Protein AF-A0A8H8REL9-F1 (afdb_monomer_lite)

Secondary structure (DSSP, 8-state):
-TT-HHHHHHHHTS-HHHHHHHHHHHHHHHHHHHHHHHTTS---HHHHHHHHHHHHHHTHHHH-TTSSTTSS---SS-HHHHHHHHHHHHHHH-HHHHHHHHHHHHHHHSPPPGGGTGGGGB-TTS-BGGGSSSS---

Sequence (138 aa):
MGMFGKFGAVFGSMPPSVLGGMQVFLYSTIAVAGIRVLGLIAWTRRNRFILTASLGIGFIDIVQPKWFNQILDYSGSNVHLQGFEQGLNLIVETPFIVAAVIGVFLNLVLPRDRSEMDGVVRDVSGKPVLEQTQMRED

Radius of gyration: 24.38 Å; chains: 1; bounding box: 79×40×53 Å

Structure (mmCIF, N/CA/C/O backbone):
data_AF-A0A8H8REL9-F1
#
_entry.id   AF-A0A8H8REL9-F1
#
loop_
_atom_site.group_PDB
_atom_site.id
_atom_site.type_symbol
_atom_site.label_atom_id
_atom_site.label_alt_id
_atom_site.label_comp_id
_atom_site.label_asym_id
_atom_site.label_entity_id
_atom_site.label_seq_id
_atom_site.pdbx_PDB_ins_code
_atom_site.Cartn_x
_atom_site.Cartn_y
_atom_site.Cartn_z
_atom_site.occupancy
_atom_site.B_iso_or_equiv
_atom_site.auth_seq_id
_atom_site.auth_comp_id
_atom_site.auth_asym_id
_atom_site.auth_atom_id
_atom_site.pdbx_PDB_model_num
ATOM 1 N N . MET A 1 1 ? 2.538 -12.134 -26.318 1.00 51.97 1 MET A N 1
ATOM 2 C CA . MET A 1 1 ? 3.267 -11.350 -27.344 1.00 51.97 1 MET A CA 1
ATOM 3 C C . MET A 1 1 ? 4.696 -11.831 -27.654 1.00 51.97 1 MET A C 1
ATOM 5 O O . MET A 1 1 ? 5.315 -11.249 -28.531 1.00 51.97 1 MET A O 1
ATOM 9 N N . GLY A 1 2 ? 5.231 -12.900 -27.040 1.00 61.69 2 GLY A N 1
ATOM 10 C CA . GLY A 1 2 ? 6.638 -13.306 -27.257 1.00 61.69 2 GLY A CA 1
ATOM 11 C C . GLY A 1 2 ? 7.012 -13.826 -28.658 1.00 61.69 2 GLY A C 1
ATOM 12 O O . GLY A 1 2 ? 8.191 -13.907 -28.971 1.00 61.69 2 GLY A O 1
ATOM 13 N N . MET A 1 3 ? 6.038 -14.158 -29.514 1.00 64.38 3 MET A N 1
ATOM 14 C CA . MET A 1 3 ? 6.281 -14.811 -30.813 1.00 64.38 3 MET A CA 1
ATOM 15 C C . MET A 1 3 ? 6.784 -13.857 -31.917 1.00 64.38 3 MET A C 1
ATOM 17 O O . MET A 1 3 ? 7.380 -14.303 -32.891 1.00 64.38 3 MET A O 1
ATOM 21 N N . PHE A 1 4 ? 6.585 -12.542 -31.767 1.00 71.81 4 PHE A N 1
ATOM 22 C CA . PHE A 1 4 ? 7.012 -11.532 -32.742 1.00 71.81 4 PHE A CA 1
ATOM 23 C C . PHE A 1 4 ? 8.062 -10.596 -32.130 1.00 71.81 4 PHE A C 1
ATOM 25 O O . PHE A 1 4 ? 7.749 -9.484 -31.700 1.00 71.81 4 PHE A O 1
ATOM 32 N N . GLY A 1 5 ? 9.327 -11.032 -32.126 1.00 76.62 5 GLY A N 1
ATOM 33 C CA . GLY A 1 5 ? 10.445 -10.314 -31.490 1.00 76.62 5 GLY A CA 1
ATOM 34 C C . GLY A 1 5 ? 10.611 -8.844 -31.911 1.00 76.62 5 GLY A C 1
ATOM 35 O O . GLY A 1 5 ? 11.076 -8.035 -31.112 1.00 76.62 5 GLY A O 1
ATOM 36 N N . LYS A 1 6 ? 10.143 -8.458 -33.109 1.00 77.81 6 LYS A N 1
ATOM 37 C CA . LYS A 1 6 ? 10.117 -7.056 -33.566 1.00 77.81 6 LYS A CA 1
ATOM 38 C C . LYS A 1 6 ? 9.317 -6.126 -32.642 1.00 77.81 6 LYS A C 1
ATOM 40 O O . LYS A 1 6 ? 9.745 -4.998 -32.436 1.00 77.81 6 LYS A O 1
ATOM 45 N N . PHE A 1 7 ? 8.213 -6.580 -32.040 1.00 78.56 7 PHE A N 1
ATOM 46 C CA . PHE A 1 7 ? 7.472 -5.763 -31.066 1.00 78.56 7 PHE A CA 1
ATOM 47 C C . PHE A 1 7 ? 8.223 -5.641 -29.734 1.00 78.56 7 PHE A C 1
ATOM 49 O O . PHE A 1 7 ? 8.248 -4.564 -29.148 1.00 78.56 7 PHE A O 1
ATOM 56 N N . GLY A 1 8 ? 8.895 -6.708 -29.287 1.00 82.50 8 GLY A N 1
ATOM 57 C CA . GLY A 1 8 ? 9.767 -6.661 -28.107 1.00 82.50 8 GLY A CA 1
ATOM 58 C C . GLY A 1 8 ? 10.932 -5.681 -28.280 1.00 82.50 8 GLY A C 1
ATOM 59 O O . GLY A 1 8 ? 11.219 -4.906 -27.372 1.00 82.50 8 GLY A O 1
ATOM 60 N N . ALA A 1 9 ? 11.536 -5.645 -29.472 1.00 82.38 9 ALA A N 1
ATOM 61 C CA . ALA A 1 9 ? 12.598 -4.700 -29.811 1.00 82.38 9 ALA A CA 1
ATOM 62 C C . ALA A 1 9 ? 12.143 -3.229 -29.735 1.00 82.38 9 ALA A C 1
ATOM 64 O O . ALA A 1 9 ? 12.915 -2.390 -29.283 1.00 82.38 9 ALA A O 1
ATOM 65 N N . VAL A 1 10 ? 10.889 -2.913 -30.096 1.00 84.69 10 VAL A N 1
ATOM 66 C CA . VAL A 1 10 ? 10.343 -1.550 -29.946 1.00 84.69 10 VAL A CA 1
ATOM 67 C C . VAL A 1 10 ? 10.321 -1.132 -28.474 1.00 84.69 10 VAL A C 1
ATOM 69 O O . VAL A 1 10 ? 10.868 -0.082 -28.145 1.00 84.69 10 VAL A O 1
ATOM 72 N N . PHE A 1 11 ? 9.782 -1.960 -27.572 1.00 83.38 11 PHE A N 1
ATOM 73 C CA . PHE A 1 11 ? 9.793 -1.661 -26.131 1.00 83.38 11 PHE A CA 1
ATOM 74 C C . PHE A 1 11 ? 11.214 -1.609 -25.549 1.00 83.38 11 PHE A C 1
ATOM 76 O O . PHE A 1 11 ? 11.514 -0.713 -24.765 1.00 83.38 11 PHE A O 1
ATOM 83 N N . GLY A 1 12 ? 12.110 -2.502 -25.982 1.00 84.44 12 GLY A N 1
ATOM 84 C CA . GLY A 1 12 ? 13.525 -2.485 -25.589 1.00 84.44 12 GLY A CA 1
ATOM 85 C C . GLY A 1 12 ? 14.315 -1.272 -26.102 1.00 84.44 12 GLY A C 1
ATOM 86 O O . GLY A 1 12 ? 15.352 -0.946 -25.537 1.00 84.44 12 GLY A O 1
ATOM 87 N N . SER A 1 13 ? 13.824 -0.587 -27.140 1.00 89.56 13 SER A N 1
ATOM 88 C CA . SER A 1 13 ? 14.423 0.643 -27.682 1.00 89.56 13 SER A CA 1
ATOM 89 C C . SER A 1 13 ? 13.912 1.938 -27.032 1.00 89.56 13 SER A C 1
ATOM 91 O O . SER A 1 13 ? 14.384 3.022 -27.375 1.00 89.56 13 SER A O 1
ATOM 93 N N . MET A 1 14 ? 12.947 1.860 -26.106 1.00 90.31 14 MET A N 1
ATOM 94 C CA . MET A 1 14 ? 12.387 3.047 -25.453 1.00 90.31 14 MET A CA 1
ATOM 95 C C . MET A 1 14 ? 13.379 3.663 -24.449 1.00 90.31 14 MET A C 1
ATOM 97 O O . MET A 1 14 ? 13.957 2.933 -23.642 1.00 90.31 14 MET A O 1
ATOM 101 N N . PRO A 1 15 ? 13.545 5.002 -24.417 1.00 91.88 15 PRO A N 1
ATOM 102 C CA . PRO A 1 15 ? 14.374 5.657 -23.410 1.00 91.88 15 PRO A CA 1
ATOM 103 C C . PRO A 1 15 ? 13.887 5.361 -21.979 1.00 91.88 15 PRO A C 1
ATOM 105 O O . PRO A 1 15 ? 12.673 5.390 -21.743 1.00 91.88 15 PRO A O 1
ATOM 108 N N . PRO A 1 16 ? 14.790 5.178 -20.992 1.00 90.56 16 PRO A N 1
ATOM 109 C CA . PRO A 1 16 ? 14.413 4.895 -19.602 1.00 90.56 16 PRO A CA 1
ATOM 110 C C . PRO A 1 16 ? 13.423 5.902 -19.001 1.00 90.56 16 PRO A C 1
ATOM 112 O O . PRO A 1 16 ? 12.550 5.519 -18.228 1.00 90.56 16 PRO A O 1
ATOM 115 N N . SER A 1 17 ? 13.494 7.174 -19.408 1.00 92.75 17 SER A N 1
ATOM 116 C CA . SER A 1 17 ? 12.566 8.235 -18.994 1.00 92.75 17 SER A CA 1
ATOM 117 C C . SER A 1 17 ? 11.102 7.946 -19.356 1.00 92.75 17 SER A C 1
ATOM 119 O O . SER A 1 17 ? 10.204 8.291 -18.591 1.00 92.75 17 SER A O 1
ATOM 121 N N . VAL A 1 18 ? 10.849 7.294 -20.498 1.00 94.19 18 VAL A N 1
ATOM 122 C CA . VAL A 1 18 ? 9.493 6.941 -20.958 1.00 94.19 18 VAL A CA 1
ATOM 123 C C . VAL A 1 18 ? 8.949 5.764 -20.149 1.00 94.19 18 VAL A C 1
ATOM 125 O O . VAL A 1 18 ? 7.818 5.810 -19.666 1.00 94.19 18 VAL A O 1
ATOM 128 N N . LEU A 1 19 ? 9.779 4.736 -19.944 1.00 91.88 19 LEU A N 1
ATOM 129 C CA . LEU A 1 19 ? 9.426 3.558 -19.148 1.00 91.88 19 LEU A CA 1
ATOM 130 C C . LEU A 1 19 ? 9.184 3.928 -17.675 1.00 91.88 19 LEU A C 1
ATOM 132 O O . LEU A 1 19 ? 8.192 3.493 -17.093 1.00 91.88 19 LEU A O 1
ATOM 136 N N . GLY A 1 20 ? 10.024 4.798 -17.104 1.00 92.75 20 GLY A N 1
ATOM 137 C CA . GLY A 1 20 ? 9.843 5.340 -15.756 1.00 92.75 20 GLY A CA 1
ATOM 138 C C . GLY A 1 20 ? 8.564 6.170 -15.617 1.00 92.75 20 GLY A C 1
ATOM 139 O O . GLY A 1 20 ? 7.802 5.955 -14.678 1.00 92.75 20 GLY A O 1
ATOM 140 N N . GLY A 1 21 ? 8.268 7.058 -16.574 1.00 94.50 21 GLY A N 1
ATOM 141 C CA . GLY A 1 21 ? 7.022 7.838 -16.576 1.00 94.50 21 GLY A CA 1
ATOM 142 C C . GLY A 1 21 ? 5.765 6.959 -16.627 1.00 94.50 21 GLY A C 1
ATOM 143 O O . GLY A 1 21 ? 4.828 7.168 -15.855 1.00 94.50 21 GLY A O 1
ATOM 144 N N . MET A 1 22 ? 5.775 5.922 -17.472 1.00 94.94 22 MET A N 1
ATOM 145 C CA . MET A 1 22 ? 4.715 4.909 -17.524 1.00 94.94 22 MET A CA 1
ATOM 146 C C . MET A 1 22 ? 4.574 4.163 -16.188 1.00 94.94 22 MET A C 1
ATOM 148 O O . MET A 1 22 ? 3.461 4.004 -15.686 1.00 94.94 22 MET A O 1
ATOM 152 N N . GLN A 1 23 ? 5.686 3.728 -15.590 1.00 94.12 23 GLN A N 1
ATOM 153 C CA . GLN A 1 23 ? 5.681 2.989 -14.326 1.00 94.12 23 GLN A CA 1
ATOM 154 C C . GLN A 1 23 ? 5.151 3.836 -13.157 1.00 94.12 23 GLN A C 1
ATOM 156 O O . GLN A 1 23 ? 4.338 3.345 -12.372 1.00 94.12 23 GLN A O 1
ATOM 161 N N . VAL A 1 24 ? 5.539 5.115 -13.075 1.00 96.19 24 VAL A N 1
ATOM 162 C CA . VAL A 1 24 ? 5.000 6.062 -12.085 1.00 96.19 24 VAL A CA 1
ATOM 163 C C . VAL A 1 24 ? 3.488 6.214 -12.256 1.00 96.19 24 VAL A C 1
ATOM 165 O O . VAL A 1 24 ? 2.760 6.046 -11.282 1.00 96.19 24 VAL A O 1
ATOM 168 N N . PHE A 1 25 ? 2.993 6.440 -13.478 1.00 96.62 25 PHE A N 1
ATOM 169 C CA . PHE A 1 25 ? 1.553 6.576 -13.734 1.00 96.62 25 PHE A CA 1
ATOM 170 C C . PHE A 1 25 ? 0.752 5.324 -13.328 1.00 96.62 25 PHE A C 1
ATOM 172 O O . PHE A 1 25 ? -0.322 5.435 -12.725 1.00 96.62 25 PHE A O 1
ATOM 179 N N . LEU A 1 26 ? 1.285 4.127 -13.598 1.00 96.94 26 LEU A N 1
ATOM 180 C CA . LEU A 1 26 ? 0.667 2.860 -13.196 1.00 96.94 26 LEU A CA 1
ATOM 181 C C . LEU A 1 26 ? 0.614 2.708 -11.665 1.00 96.94 26 LEU A C 1
ATOM 183 O O . LEU A 1 26 ? -0.455 2.418 -11.123 1.00 96.94 26 LEU A O 1
ATOM 187 N N . TYR A 1 27 ? 1.713 2.969 -10.949 1.00 95.44 27 TYR A N 1
ATOM 188 C CA . TYR A 1 27 ? 1.718 2.913 -9.482 1.00 95.44 27 TYR A CA 1
ATOM 189 C C . TYR A 1 27 ? 0.848 4.005 -8.840 1.00 95.44 27 TYR A C 1
ATOM 191 O O . TYR A 1 27 ? 0.130 3.716 -7.881 1.00 95.44 27 TYR A O 1
ATOM 199 N N . SER A 1 28 ? 0.817 5.226 -9.386 1.00 97.56 28 SER A N 1
ATOM 200 C CA . SER A 1 28 ? -0.114 6.274 -8.942 1.00 97.56 28 SER A CA 1
ATOM 201 C C . SER A 1 28 ? -1.575 5.858 -9.130 1.00 97.56 28 SER A C 1
ATOM 203 O O . SER A 1 28 ? -2.394 6.091 -8.243 1.00 97.56 28 SER A O 1
ATOM 205 N N . THR A 1 29 ? -1.906 5.183 -10.236 1.00 97.69 29 THR A N 1
ATOM 206 C CA . THR A 1 29 ? -3.259 4.656 -10.481 1.00 97.69 29 THR A CA 1
ATOM 207 C C . THR A 1 29 ? -3.642 3.590 -9.449 1.00 97.69 29 THR A C 1
ATOM 209 O O . THR A 1 29 ? -4.752 3.623 -8.915 1.00 97.69 29 THR A O 1
ATOM 212 N N . ILE A 1 30 ? -2.715 2.689 -9.100 1.00 95.88 30 ILE A N 1
ATOM 213 C CA . ILE A 1 30 ? -2.910 1.679 -8.044 1.00 95.88 30 ILE A CA 1
ATOM 214 C C . ILE A 1 30 ? -3.110 2.347 -6.671 1.00 95.88 30 ILE A C 1
ATOM 216 O O . ILE A 1 30 ? -4.029 1.977 -5.939 1.00 95.88 30 ILE A O 1
ATOM 220 N N . ALA A 1 31 ? -2.320 3.373 -6.339 1.00 95.69 31 ALA A N 1
ATOM 221 C CA . ALA A 1 31 ? -2.461 4.116 -5.085 1.00 95.69 31 ALA A CA 1
ATOM 222 C C . ALA A 1 31 ? -3.818 4.841 -4.979 1.00 95.69 31 ALA A C 1
ATOM 224 O O . ALA A 1 31 ? -4.496 4.738 -3.955 1.00 95.69 31 ALA A O 1
ATOM 225 N N . VAL A 1 32 ? -4.264 5.512 -6.049 1.00 97.50 32 VAL A N 1
ATOM 226 C CA . VAL A 1 32 ? -5.584 6.170 -6.105 1.00 97.50 32 VAL A CA 1
ATOM 227 C C . VAL A 1 32 ? -6.724 5.150 -6.005 1.00 97.50 32 VAL A C 1
ATOM 229 O O . VAL A 1 32 ? -7.709 5.403 -5.309 1.00 97.50 32 VAL A O 1
ATOM 232 N N . ALA A 1 33 ? -6.591 3.974 -6.627 1.00 97.00 33 ALA A N 1
ATOM 233 C CA . ALA A 1 33 ? -7.556 2.886 -6.471 1.00 97.00 33 ALA A CA 1
ATOM 234 C C . ALA A 1 33 ? -7.627 2.382 -5.016 1.00 97.00 33 ALA A C 1
ATOM 236 O O . ALA A 1 33 ? -8.726 2.208 -4.488 1.00 97.00 33 ALA A O 1
ATOM 237 N N . GLY A 1 34 ? -6.484 2.231 -4.338 1.00 93.88 34 GLY A N 1
ATOM 238 C CA . GLY A 1 34 ? -6.423 1.890 -2.912 1.00 93.88 34 GLY A CA 1
ATOM 239 C C . GLY A 1 34 ? -7.117 2.927 -2.022 1.00 93.88 34 GLY A C 1
ATOM 240 O O . GLY A 1 34 ? -7.964 2.571 -1.203 1.00 93.88 34 GLY A O 1
ATOM 241 N N . ILE A 1 35 ? -6.844 4.219 -2.238 1.00 95.44 35 ILE A N 1
ATOM 242 C CA . ILE A 1 35 ? -7.514 5.321 -1.523 1.00 95.44 35 ILE A CA 1
ATOM 243 C C . ILE A 1 35 ? -9.032 5.293 -1.771 1.00 95.44 35 ILE A C 1
ATOM 245 O O . ILE A 1 35 ? -9.809 5.465 -0.831 1.00 95.44 35 ILE A O 1
ATOM 249 N N . ARG A 1 36 ? -9.478 5.007 -3.003 1.00 95.00 36 ARG A N 1
ATOM 250 C CA . ARG A 1 36 ? -10.908 4.859 -3.318 1.00 95.00 36 ARG A CA 1
ATOM 251 C C . ARG A 1 36 ? -11.556 3.700 -2.555 1.00 95.00 36 ARG A C 1
ATOM 253 O O . ARG A 1 36 ? -12.677 3.871 -2.088 1.00 95.00 36 ARG A O 1
ATOM 260 N N . VAL A 1 37 ? -10.875 2.562 -2.398 1.00 93.19 37 VAL A N 1
ATOM 261 C CA . VAL A 1 37 ? -11.375 1.424 -1.598 1.00 93.19 37 VAL A CA 1
ATOM 262 C C . VAL A 1 37 ? -11.487 1.794 -0.115 1.00 93.19 37 VAL A C 1
ATOM 264 O O . VAL A 1 37 ? -12.499 1.484 0.509 1.00 93.19 37 VAL A O 1
ATOM 267 N N . LEU A 1 38 ? -10.521 2.535 0.437 1.00 91.12 38 LEU A N 1
ATOM 268 C CA . LEU A 1 38 ? -10.617 3.085 1.799 1.00 91.12 38 LEU A CA 1
ATOM 269 C C . LEU A 1 38 ? -11.763 4.107 1.946 1.00 91.12 38 LEU A C 1
ATOM 271 O O . LEU A 1 38 ? -12.322 4.261 3.027 1.00 91.12 38 LEU A O 1
ATOM 275 N N . GLY A 1 39 ? -12.171 4.763 0.858 1.00 90.00 39 GLY A N 1
ATOM 276 C CA . GLY A 1 39 ? -13.361 5.616 0.816 1.00 90.00 39 GLY A CA 1
ATOM 277 C C . GLY A 1 39 ?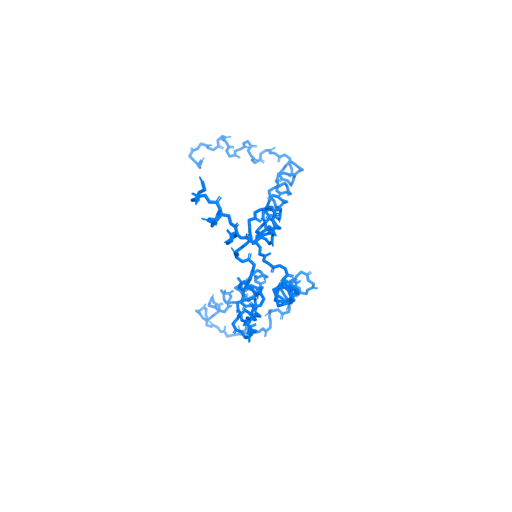 -14.700 4.875 0.950 1.00 90.00 39 GLY A C 1
ATOM 278 O O . GLY A 1 39 ? -15.711 5.528 1.188 1.00 90.00 39 GLY A O 1
ATOM 279 N N . LEU A 1 40 ? -14.730 3.541 0.820 1.00 89.19 40 LEU A N 1
ATOM 280 C CA . LEU A 1 40 ? -15.961 2.734 0.894 1.00 89.19 40 LEU A CA 1
ATOM 281 C C . LEU A 1 40 ? -16.336 2.292 2.321 1.00 89.19 40 LEU A C 1
ATOM 283 O O . LEU A 1 40 ? -17.413 1.730 2.510 1.00 89.19 40 LEU A O 1
ATOM 287 N N . ILE A 1 41 ? -15.468 2.503 3.318 1.00 87.25 41 ILE A N 1
ATOM 288 C CA . ILE A 1 41 ? -15.700 2.061 4.704 1.00 87.25 41 ILE A CA 1
ATOM 289 C C . ILE A 1 41 ? -16.152 3.201 5.625 1.00 87.25 41 ILE A C 1
ATOM 291 O O . ILE A 1 41 ? -15.785 4.363 5.453 1.00 87.25 41 ILE A O 1
ATOM 295 N N . ALA A 1 42 ? -16.914 2.857 6.666 1.00 86.19 42 ALA A N 1
ATOM 296 C CA . ALA A 1 42 ? -17.297 3.804 7.707 1.00 86.19 42 ALA A CA 1
ATOM 297 C C . ALA A 1 42 ? -16.079 4.200 8.567 1.00 86.19 42 ALA A C 1
ATOM 299 O O . ALA A 1 42 ? -15.445 3.354 9.209 1.00 86.19 42 ALA A O 1
ATOM 300 N N . TRP A 1 43 ? -15.785 5.503 8.628 1.00 85.50 43 TRP A N 1
ATOM 301 C CA . TRP A 1 43 ? -14.625 6.090 9.318 1.00 85.50 43 TRP A CA 1
ATOM 302 C C . TRP A 1 43 ? -14.790 6.170 10.851 1.00 85.50 43 TRP A C 1
ATOM 304 O O . TRP A 1 43 ? -14.569 7.207 11.488 1.00 85.50 43 TRP A O 1
ATOM 314 N N . THR A 1 44 ? -15.162 5.052 11.477 1.00 88.81 44 THR A N 1
ATOM 315 C CA . THR A 1 44 ? -15.269 4.902 12.939 1.00 88.81 44 THR A CA 1
ATOM 316 C C . THR A 1 44 ? -13.912 5.092 13.635 1.00 88.81 44 THR A C 1
ATOM 318 O O . THR A 1 44 ? -12.857 5.147 12.992 1.00 88.81 44 THR A O 1
ATOM 321 N N . ARG A 1 45 ? -13.909 5.208 14.973 1.00 88.88 45 ARG A N 1
ATOM 322 C CA . ARG A 1 45 ? -12.662 5.244 15.762 1.00 88.88 45 ARG A CA 1
ATOM 323 C C . ARG A 1 45 ? -11.904 3.917 15.643 1.00 88.88 45 ARG A C 1
ATOM 325 O O . ARG A 1 45 ? -10.693 3.932 15.433 1.00 88.88 45 ARG A O 1
ATOM 332 N N . ARG A 1 46 ? -12.633 2.796 15.704 1.00 89.56 46 ARG A N 1
ATOM 333 C CA . ARG A 1 46 ? -12.140 1.430 15.486 1.00 89.56 46 ARG A CA 1
ATOM 334 C C . ARG A 1 46 ? -11.431 1.279 14.139 1.00 89.56 46 ARG A C 1
ATOM 336 O O . ARG A 1 46 ? -10.259 0.917 14.103 1.00 89.56 46 ARG A O 1
ATOM 343 N N . ASN A 1 47 ? -12.113 1.599 13.040 1.00 90.62 47 ASN A N 1
ATOM 344 C CA . ASN A 1 47 ? -11.601 1.317 11.697 1.00 90.62 47 ASN A CA 1
ATOM 345 C C . ASN A 1 47 ? -10.402 2.215 11.348 1.00 90.62 47 ASN A C 1
ATOM 347 O O . ASN A 1 47 ? -9.440 1.740 10.747 1.00 90.62 47 ASN A O 1
ATOM 351 N N . ARG A 1 48 ? -10.387 3.468 11.832 1.00 91.81 48 ARG A N 1
ATOM 352 C CA . ARG A 1 48 ? -9.196 4.337 11.778 1.00 91.81 48 ARG A CA 1
ATOM 353 C C . ARG A 1 48 ? -8.010 3.767 12.552 1.00 91.81 48 ARG A C 1
ATOM 355 O O . ARG A 1 48 ? -6.904 3.773 12.028 1.00 91.81 48 ARG A O 1
ATOM 362 N N . PHE A 1 49 ? -8.223 3.267 13.769 1.00 93.06 49 PHE A N 1
ATOM 363 C CA . PHE A 1 49 ? -7.144 2.686 14.572 1.00 93.06 49 PHE A CA 1
ATOM 364 C C . PHE A 1 49 ? -6.527 1.451 13.897 1.00 93.06 49 PHE A C 1
ATOM 366 O O . PHE A 1 49 ? -5.306 1.376 13.773 1.00 93.06 49 PHE A O 1
ATOM 373 N N . ILE A 1 50 ? -7.362 0.531 13.395 1.00 93.75 50 ILE A N 1
ATOM 374 C CA . ILE A 1 50 ? -6.913 -0.665 12.660 1.00 93.75 50 ILE A CA 1
ATOM 375 C C . ILE A 1 50 ? -6.093 -0.262 11.424 1.00 93.75 50 ILE A C 1
ATOM 377 O O . ILE A 1 50 ? -4.994 -0.782 11.220 1.00 93.75 50 ILE A O 1
ATOM 381 N N . LEU A 1 51 ? -6.593 0.684 10.622 1.00 93.75 51 LEU A N 1
ATOM 382 C CA . LEU A 1 51 ? -5.929 1.149 9.401 1.00 93.75 51 LEU A CA 1
ATOM 383 C C . LEU A 1 51 ? -4.573 1.815 9.690 1.00 93.75 51 LEU A C 1
ATOM 385 O O . LEU A 1 51 ? -3.575 1.465 9.066 1.00 93.75 51 LEU A O 1
ATOM 389 N N . THR A 1 52 ? -4.514 2.732 10.659 1.00 93.56 52 THR A N 1
ATOM 390 C CA . THR A 1 52 ? -3.265 3.421 11.022 1.00 93.56 52 THR A CA 1
ATOM 391 C C . THR A 1 52 ? -2.224 2.454 11.587 1.00 93.56 52 THR A C 1
ATOM 393 O O . THR A 1 52 ? -1.052 2.559 11.234 1.00 93.56 52 THR A O 1
ATOM 396 N N . ALA A 1 53 ? -2.626 1.493 12.425 1.00 94.44 53 ALA A N 1
ATOM 397 C CA . ALA A 1 53 ? -1.704 0.508 12.991 1.00 94.44 53 ALA A CA 1
ATOM 398 C C . ALA A 1 53 ? -1.172 -0.477 11.932 1.00 94.44 53 ALA A C 1
ATOM 400 O O . ALA A 1 53 ? 0.030 -0.733 11.880 1.00 94.44 53 ALA A O 1
ATOM 401 N N . SER A 1 54 ? -2.045 -0.992 11.058 1.00 94.31 54 SER A N 1
ATOM 402 C CA . SER A 1 54 ? -1.650 -1.929 9.992 1.00 94.31 54 SER A CA 1
ATOM 403 C C . SER A 1 54 ? -0.758 -1.284 8.928 1.00 94.31 54 SER A C 1
ATOM 405 O O . SER A 1 54 ? 0.255 -1.876 8.562 1.00 94.31 54 SER A O 1
ATOM 407 N N . LEU A 1 55 ? -1.063 -0.061 8.478 1.00 93.12 55 LEU A N 1
ATOM 408 C CA . LEU A 1 55 ? -0.198 0.670 7.543 1.00 93.12 55 LEU A CA 1
ATOM 409 C C . LEU A 1 55 ? 1.108 1.135 8.201 1.00 93.12 55 LEU A C 1
ATOM 411 O O . LEU A 1 55 ? 2.169 1.013 7.595 1.00 93.12 55 LEU A O 1
ATOM 415 N N . GLY A 1 56 ? 1.054 1.623 9.445 1.00 92.19 56 GLY A N 1
ATOM 416 C CA . GLY A 1 56 ? 2.237 2.092 10.170 1.00 92.19 56 GLY A CA 1
ATOM 417 C C . GLY A 1 56 ? 3.287 0.998 10.374 1.00 92.19 56 GLY A C 1
ATOM 418 O O . GLY A 1 56 ? 4.473 1.256 10.190 1.00 92.19 56 GLY A O 1
ATOM 419 N N . ILE A 1 57 ? 2.858 -0.229 10.690 1.00 90.62 57 ILE A N 1
ATOM 420 C CA . ILE A 1 57 ? 3.766 -1.381 10.807 1.00 90.62 57 ILE A CA 1
ATOM 421 C C . ILE A 1 57 ? 4.117 -1.949 9.420 1.00 90.62 57 ILE A C 1
ATOM 423 O O . ILE A 1 57 ? 5.259 -2.340 9.189 1.00 90.62 57 ILE A O 1
ATOM 427 N N . GLY A 1 58 ? 3.184 -1.918 8.462 1.00 89.19 58 GLY A N 1
ATOM 428 C CA . GLY A 1 58 ? 3.432 -2.310 7.072 1.00 89.19 58 GLY A CA 1
ATOM 429 C C . GLY A 1 58 ? 4.554 -1.526 6.382 1.00 89.19 58 GLY A C 1
ATOM 430 O O . GLY A 1 58 ? 5.261 -2.082 5.553 1.00 89.19 58 GLY A O 1
ATOM 431 N N . PHE A 1 59 ? 4.767 -0.257 6.738 1.00 89.81 59 PHE A N 1
ATOM 432 C CA . PHE A 1 59 ? 5.839 0.567 6.166 1.00 89.81 59 PHE A CA 1
ATOM 433 C C . PHE A 1 59 ? 7.202 0.451 6.883 1.00 89.81 59 PHE A C 1
ATOM 435 O O . PHE A 1 59 ? 8.124 1.178 6.512 1.00 89.81 59 PHE A O 1
ATOM 442 N N . ILE A 1 60 ? 7.377 -0.451 7.863 1.00 87.62 60 ILE A N 1
ATOM 443 C CA . ILE A 1 60 ? 8.663 -0.612 8.578 1.00 87.62 60 ILE A CA 1
ATOM 444 C C . ILE A 1 60 ? 9.814 -0.977 7.635 1.00 87.62 60 ILE A C 1
ATOM 446 O O . ILE A 1 60 ? 10.901 -0.425 7.788 1.00 87.62 60 ILE A O 1
ATOM 450 N N . ASP A 1 61 ? 9.584 -1.838 6.642 1.00 84.56 61 ASP A N 1
ATOM 451 C CA . ASP A 1 61 ? 10.614 -2.249 5.675 1.00 84.56 61 ASP A CA 1
ATOM 452 C C . ASP A 1 61 ? 11.229 -1.048 4.925 1.00 84.56 61 ASP A C 1
ATOM 454 O O . ASP A 1 61 ? 12.446 -0.909 4.842 1.00 84.56 61 ASP A O 1
ATOM 458 N N . ILE A 1 62 ? 10.394 -0.084 4.518 1.00 85.88 62 ILE A N 1
ATOM 459 C CA . ILE A 1 62 ? 10.820 1.155 3.840 1.00 85.88 62 ILE A CA 1
ATOM 460 C C . ILE A 1 62 ? 11.761 1.993 4.730 1.00 85.88 62 ILE A C 1
ATOM 462 O O . ILE A 1 62 ? 12.622 2.715 4.226 1.00 85.88 62 ILE A O 1
ATOM 466 N N . VAL A 1 63 ? 11.608 1.902 6.055 1.00 86.19 63 VAL A N 1
ATOM 467 C CA . VAL A 1 63 ? 12.437 2.612 7.044 1.00 86.19 63 VAL A CA 1
ATOM 468 C C . VAL A 1 63 ? 13.680 1.802 7.429 1.00 86.19 63 VAL A C 1
ATOM 470 O O . VAL A 1 63 ? 14.736 2.381 7.694 1.00 86.19 63 VAL A O 1
ATOM 473 N N . GLN A 1 64 ? 13.580 0.471 7.479 1.00 85.12 64 GLN A N 1
ATOM 474 C CA . GLN A 1 64 ? 14.652 -0.407 7.942 1.00 85.12 64 GLN A CA 1
ATOM 475 C C . GLN A 1 64 ? 14.685 -1.749 7.166 1.00 85.12 64 GLN A C 1
ATOM 477 O O . GLN A 1 64 ? 14.332 -2.791 7.726 1.00 85.12 64 GLN A O 1
ATOM 482 N N . PRO A 1 65 ? 15.201 -1.770 5.918 1.00 75.81 65 PRO A N 1
ATOM 483 C CA . PRO A 1 65 ? 15.140 -2.922 4.999 1.00 75.81 65 PRO A CA 1
ATOM 484 C C . PRO A 1 65 ? 16.139 -4.049 5.335 1.00 75.81 65 PRO A C 1
ATOM 486 O O . PRO A 1 65 ? 16.706 -4.711 4.466 1.00 75.81 65 PRO A O 1
ATOM 489 N N . LYS A 1 66 ? 16.452 -4.222 6.624 1.00 75.94 66 LYS A N 1
ATOM 490 C CA . LYS A 1 66 ? 17.227 -5.345 7.171 1.00 75.94 66 LYS A CA 1
ATOM 491 C C . LYS A 1 66 ? 16.635 -5.904 8.467 1.00 75.94 66 LYS A C 1
ATOM 493 O O . LYS A 1 66 ? 17.183 -6.870 8.989 1.00 75.94 66 LYS A O 1
ATOM 498 N N . TRP A 1 67 ? 15.525 -5.348 8.959 1.00 71.06 67 TRP A N 1
ATOM 499 C CA . TRP A 1 67 ? 14.936 -5.720 10.246 1.00 71.06 67 TRP A CA 1
ATOM 500 C C . TRP A 1 67 ? 14.438 -7.173 10.277 1.00 71.06 67 TRP A C 1
ATOM 502 O O . TRP A 1 67 ? 14.598 -7.862 11.280 1.00 71.06 67 TRP A O 1
ATOM 512 N N . PHE A 1 68 ? 13.897 -7.662 9.157 1.00 69.69 68 PHE A N 1
ATOM 513 C CA . PHE A 1 68 ? 13.376 -9.027 9.043 1.00 69.69 68 PHE A CA 1
ATOM 514 C C . PHE A 1 68 ? 14.450 -10.105 8.822 1.00 69.69 68 PHE A C 1
ATOM 516 O O . PHE A 1 68 ? 14.252 -11.243 9.243 1.00 69.69 68 PHE A O 1
ATOM 523 N N . ASN A 1 69 ? 15.620 -9.744 8.280 1.00 69.56 69 ASN A N 1
ATOM 524 C CA . ASN A 1 69 ? 16.693 -10.669 7.871 1.00 69.56 69 ASN A CA 1
ATOM 525 C C . ASN A 1 69 ? 17.416 -11.395 9.028 1.00 69.56 69 ASN A C 1
ATOM 527 O O . ASN A 1 69 ? 18.453 -12.016 8.814 1.00 69.56 69 ASN A O 1
ATOM 531 N N . GLN A 1 70 ? 16.905 -11.293 10.257 1.00 64.19 70 GLN A N 1
ATOM 532 C CA . GLN A 1 70 ? 17.411 -11.978 11.452 1.00 64.19 70 GLN A CA 1
ATOM 533 C C . GLN A 1 70 ? 16.350 -12.860 12.133 1.00 64.19 70 GLN A C 1
ATOM 535 O O . GLN A 1 70 ? 16.649 -13.499 13.138 1.00 64.19 70 GLN A O 1
ATOM 540 N N . ILE A 1 71 ? 15.113 -12.913 11.618 1.00 64.44 71 ILE A N 1
ATOM 541 C CA . ILE A 1 71 ? 14.032 -13.706 12.235 1.00 64.44 71 ILE A CA 1
ATOM 542 C C . ILE A 1 71 ? 14.166 -15.205 11.907 1.00 64.44 71 ILE A C 1
ATOM 544 O O . ILE A 1 71 ? 13.735 -16.040 12.699 1.00 64.44 71 ILE A O 1
ATOM 548 N N . LEU A 1 72 ? 14.785 -15.551 10.771 1.00 65.12 72 LEU A N 1
ATOM 549 C CA . LEU A 1 72 ? 14.966 -16.926 10.281 1.00 65.12 72 LEU A CA 1
ATOM 550 C C . LEU A 1 72 ? 16.373 -17.146 9.689 1.00 65.12 72 LEU A C 1
ATOM 552 O O . LEU A 1 72 ? 16.515 -17.649 8.578 1.00 65.12 72 LEU A O 1
ATOM 556 N N . ASP A 1 73 ? 17.422 -16.736 10.409 1.00 66.81 73 ASP A N 1
ATOM 557 C CA . A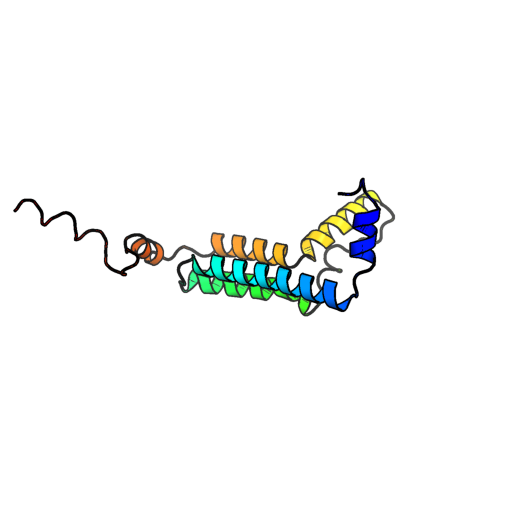SP A 1 73 ? 18.804 -17.021 9.998 1.00 66.81 73 ASP A CA 1
ATOM 558 C C . ASP A 1 73 ? 19.171 -18.493 10.276 1.00 66.81 73 ASP A C 1
ATOM 560 O O . ASP A 1 73 ? 19.124 -18.959 11.419 1.00 66.81 73 ASP A O 1
ATOM 564 N N . TYR A 1 74 ? 19.546 -19.221 9.223 1.00 67.50 74 TYR A N 1
ATOM 565 C CA . TYR A 1 74 ? 19.984 -20.613 9.275 1.00 67.50 74 TYR A CA 1
ATOM 566 C C . TYR A 1 74 ? 21.256 -20.799 8.443 1.00 67.50 74 TYR A C 1
ATOM 568 O O . TYR A 1 74 ? 21.259 -20.735 7.215 1.00 67.50 74 TYR A O 1
ATOM 576 N N . SER A 1 75 ? 22.360 -21.082 9.133 1.00 66.75 75 SER A N 1
ATOM 577 C CA . SER A 1 75 ? 23.705 -21.224 8.556 1.00 66.75 75 SER A CA 1
ATOM 578 C C . SER A 1 75 ? 24.115 -22.682 8.283 1.00 66.75 75 SER A C 1
ATOM 580 O O . SER A 1 75 ? 25.299 -22.987 8.128 1.00 66.75 75 SER A O 1
ATOM 582 N N . GLY A 1 76 ? 23.151 -23.608 8.234 1.00 77.69 76 GLY A N 1
ATOM 583 C CA . GLY A 1 76 ? 23.399 -25.028 7.971 1.00 77.69 76 GLY A CA 1
ATOM 584 C C . GLY A 1 76 ? 23.529 -25.377 6.483 1.00 77.69 76 GLY A C 1
ATOM 585 O O . GLY A 1 76 ? 23.064 -24.662 5.603 1.00 77.69 76 GLY A O 1
ATOM 586 N N . SER A 1 77 ? 24.111 -26.541 6.186 1.00 79.12 77 SER A N 1
ATOM 587 C CA . SER A 1 77 ? 24.338 -27.037 4.816 1.00 79.12 77 SER A CA 1
ATOM 588 C C . SER A 1 77 ? 23.099 -27.636 4.121 1.00 79.12 77 SER A C 1
ATOM 590 O O . SER A 1 77 ? 23.202 -28.177 3.018 1.00 79.12 77 SER A O 1
ATOM 592 N N . ASN A 1 78 ? 21.920 -27.574 4.748 1.00 84.00 78 ASN A N 1
ATOM 593 C CA . ASN A 1 78 ? 20.698 -28.196 4.239 1.00 84.00 78 ASN A CA 1
ATOM 594 C C . ASN A 1 78 ? 19.976 -27.294 3.228 1.00 84.00 78 ASN A C 1
ATOM 596 O O . ASN A 1 78 ? 19.079 -26.538 3.592 1.00 84.00 78 ASN A O 1
ATOM 600 N N . VAL A 1 79 ? 20.299 -27.454 1.941 1.00 81.50 79 VAL A N 1
ATOM 601 C CA . VAL A 1 79 ? 19.693 -26.702 0.817 1.00 81.50 79 VAL A CA 1
ATOM 602 C C . VAL A 1 79 ? 18.153 -26.697 0.800 1.00 81.50 79 VAL A C 1
ATOM 604 O O . VAL A 1 79 ? 17.545 -25.735 0.342 1.00 81.50 79 VAL A O 1
ATOM 607 N N . HIS A 1 80 ? 17.508 -27.746 1.326 1.00 83.88 80 HIS A N 1
ATOM 608 C CA . HIS A 1 80 ? 16.046 -27.835 1.428 1.00 83.88 80 HIS A CA 1
ATOM 609 C C . HIS A 1 80 ? 15.454 -26.932 2.521 1.00 83.88 80 HIS A C 1
ATOM 611 O O . HIS A 1 80 ? 14.371 -26.388 2.323 1.00 83.88 80 HIS A O 1
ATOM 617 N N . LEU A 1 81 ? 16.156 -26.763 3.649 1.00 81.19 81 LEU A N 1
ATOM 618 C CA . LEU A 1 81 ? 15.779 -25.795 4.684 1.00 81.19 81 LEU A CA 1
ATOM 619 C C . LEU A 1 81 ? 16.041 -24.384 4.163 1.00 81.19 81 LEU A C 1
ATOM 621 O O . LEU A 1 81 ? 15.108 -23.593 4.098 1.00 81.19 81 LEU A O 1
ATOM 625 N N . GLN A 1 82 ? 17.241 -24.141 3.629 1.00 82.75 82 GLN A N 1
ATOM 626 C CA . GLN A 1 82 ? 17.654 -22.835 3.111 1.00 82.75 82 GLN A CA 1
ATOM 627 C C . GLN A 1 82 ? 16.670 -22.266 2.071 1.00 82.75 82 GLN A C 1
ATOM 629 O O . GLN A 1 82 ? 16.330 -21.085 2.117 1.00 82.75 82 GLN A O 1
ATOM 634 N N . GLY A 1 83 ? 16.160 -23.100 1.155 1.00 84.31 83 GLY A N 1
ATOM 635 C CA . GLY A 1 83 ? 15.142 -22.684 0.181 1.00 84.31 83 GLY A CA 1
ATOM 636 C C . GLY A 1 83 ? 13.760 -22.401 0.792 1.00 84.31 83 GLY A C 1
ATOM 637 O O . GLY A 1 83 ? 13.056 -21.504 0.327 1.00 84.31 83 GLY A O 1
ATOM 638 N N . PHE A 1 84 ? 13.372 -23.127 1.845 1.00 86.50 84 PHE A N 1
ATOM 639 C CA . PHE A 1 84 ? 12.135 -22.877 2.595 1.00 86.50 84 PHE A CA 1
ATOM 640 C C . PHE A 1 84 ? 12.236 -21.595 3.438 1.00 86.50 84 PHE A C 1
ATOM 642 O O . PHE A 1 84 ? 11.329 -20.764 3.411 1.00 86.50 84 PHE A O 1
ATOM 649 N N . GLU A 1 85 ? 13.361 -21.402 4.123 1.00 84.00 85 GLU A N 1
ATOM 650 C CA . GLU A 1 85 ? 13.674 -20.231 4.946 1.00 84.00 85 GLU A CA 1
ATOM 651 C C . GLU A 1 85 ? 13.775 -18.966 4.091 1.00 84.00 85 GLU A C 1
ATOM 653 O O . GLU A 1 85 ? 13.161 -17.959 4.434 1.00 84.00 85 GLU A O 1
ATOM 658 N N . GLN A 1 86 ? 14.425 -19.025 2.922 1.00 83.62 86 GLN A N 1
ATOM 659 C CA . GLN A 1 86 ? 14.444 -17.913 1.966 1.00 83.62 86 GLN A CA 1
ATOM 660 C C . GLN A 1 86 ? 13.035 -17.573 1.448 1.00 83.62 86 GLN A C 1
ATOM 662 O O . GLN A 1 86 ? 12.694 -16.396 1.315 1.00 83.62 86 GLN A O 1
ATOM 667 N N . GLY A 1 87 ? 12.194 -18.582 1.191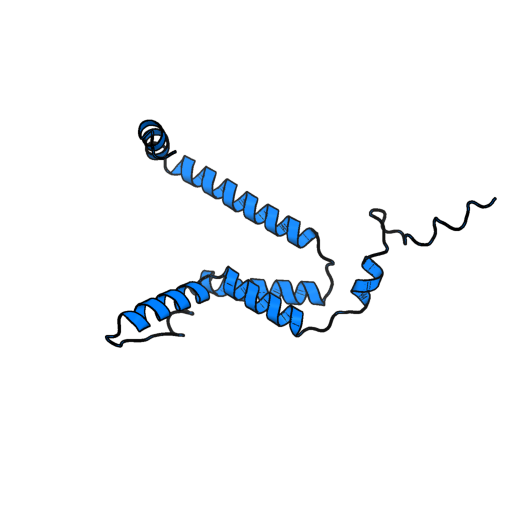 1.00 86.25 87 GLY A N 1
ATOM 668 C CA . GLY A 1 87 ? 10.794 -18.378 0.813 1.00 86.25 87 GLY A CA 1
ATOM 669 C C . GLY A 1 87 ? 9.962 -17.724 1.922 1.00 86.25 87 GLY A C 1
ATOM 670 O O . GLY A 1 87 ? 9.163 -16.829 1.647 1.00 86.25 87 GLY A O 1
ATOM 671 N N . LEU A 1 88 ? 10.171 -18.126 3.178 1.00 84.81 88 LEU A N 1
ATOM 672 C CA . LEU A 1 88 ? 9.459 -17.567 4.328 1.00 84.81 88 LEU A CA 1
ATOM 673 C C . LEU A 1 88 ? 9.971 -16.167 4.707 1.00 84.81 88 LEU A C 1
ATOM 675 O O . LEU A 1 88 ? 9.155 -15.300 5.017 1.00 84.81 88 LEU A O 1
ATOM 679 N N . ASN A 1 89 ? 11.279 -15.906 4.596 1.00 84.00 89 ASN A N 1
ATOM 680 C CA . ASN A 1 89 ? 11.848 -14.566 4.754 1.00 84.00 89 ASN A CA 1
ATOM 681 C C . ASN A 1 89 ? 11.260 -13.610 3.713 1.00 84.00 89 ASN A C 1
ATOM 683 O O . ASN A 1 89 ? 10.763 -12.564 4.098 1.00 84.00 89 ASN A O 1
ATOM 687 N N . LEU A 1 90 ? 11.188 -14.001 2.433 1.00 86.06 90 LEU A N 1
ATOM 688 C CA . LEU A 1 90 ? 10.575 -13.187 1.373 1.00 86.06 90 LEU A CA 1
ATOM 689 C C . LEU A 1 90 ? 9.099 -12.838 1.661 1.00 86.06 90 LEU A C 1
ATOM 691 O O . LEU A 1 90 ? 8.661 -11.714 1.410 1.00 86.06 90 LEU A O 1
ATOM 695 N N . ILE A 1 91 ? 8.320 -13.779 2.208 1.00 85.56 91 ILE A N 1
ATOM 696 C CA . ILE A 1 91 ? 6.919 -13.544 2.613 1.00 85.56 91 ILE A CA 1
ATOM 697 C C . ILE A 1 91 ? 6.827 -12.516 3.753 1.00 85.56 91 ILE A C 1
ATOM 699 O O . ILE A 1 91 ? 5.892 -11.716 3.783 1.00 85.56 91 ILE A O 1
ATOM 703 N N . VAL A 1 92 ? 7.781 -12.535 4.683 1.00 82.44 92 VAL A N 1
ATOM 704 C CA . VAL A 1 92 ? 7.813 -11.678 5.878 1.00 82.44 92 VAL A CA 1
ATOM 705 C C . VAL A 1 92 ? 8.426 -10.296 5.590 1.00 82.44 92 VAL A C 1
ATOM 707 O O . VAL A 1 92 ? 7.933 -9.294 6.098 1.00 82.44 92 VAL A O 1
ATOM 710 N N . GLU A 1 93 ? 9.434 -10.235 4.723 1.00 84.00 93 GLU A N 1
ATOM 711 C CA . GLU A 1 93 ? 10.057 -9.027 4.163 1.00 84.00 93 GLU A CA 1
ATOM 712 C C . GLU A 1 93 ? 9.051 -8.211 3.332 1.00 84.00 93 GLU A C 1
ATOM 714 O O . GLU A 1 93 ? 9.089 -6.984 3.329 1.00 84.00 93 GLU A O 1
ATOM 719 N N . THR A 1 94 ? 8.090 -8.874 2.676 1.00 88.81 94 THR A N 1
ATOM 720 C CA . THR A 1 94 ? 7.086 -8.219 1.826 1.00 88.81 94 THR A CA 1
ATOM 721 C C . THR A 1 94 ? 6.109 -7.342 2.646 1.00 88.81 94 THR A C 1
ATOM 723 O O . THR A 1 94 ? 5.201 -7.866 3.306 1.00 88.81 94 THR A O 1
ATOM 726 N N . PRO A 1 95 ? 6.173 -5.995 2.546 1.00 88.19 95 PRO A N 1
ATOM 727 C CA . PRO A 1 95 ? 5.524 -5.085 3.502 1.00 88.19 95 PRO A CA 1
ATOM 728 C C . PRO A 1 95 ? 3.990 -5.180 3.541 1.00 88.19 95 PRO A C 1
ATOM 730 O O . PRO A 1 95 ? 3.365 -5.037 4.596 1.00 88.19 95 PRO A O 1
ATOM 733 N N . PHE A 1 96 ? 3.350 -5.463 2.400 1.00 89.94 96 PHE A N 1
ATOM 734 C CA . PHE A 1 96 ? 1.889 -5.570 2.333 1.00 89.94 96 PHE A CA 1
ATOM 735 C C . PHE A 1 96 ? 1.338 -6.833 3.017 1.00 89.94 96 PHE A C 1
ATOM 737 O O . PHE A 1 96 ? 0.177 -6.834 3.429 1.00 89.94 96 PHE A O 1
ATOM 744 N N . ILE A 1 97 ? 2.146 -7.889 3.175 1.00 91.69 97 ILE A N 1
ATOM 745 C CA . ILE A 1 97 ? 1.730 -9.120 3.862 1.00 91.69 97 ILE A CA 1
ATOM 746 C C . ILE A 1 97 ? 1.671 -8.864 5.370 1.00 91.69 97 ILE A C 1
ATOM 748 O O . ILE A 1 97 ? 0.652 -9.152 6.000 1.00 91.69 97 ILE A O 1
ATOM 752 N N . VAL A 1 98 ? 2.701 -8.222 5.930 1.00 90.44 98 VAL A N 1
ATOM 753 C CA . VAL A 1 98 ? 2.738 -7.792 7.338 1.00 90.44 98 VAL A CA 1
ATOM 754 C C . VAL A 1 98 ? 1.560 -6.862 7.657 1.00 90.44 98 VAL A C 1
ATOM 756 O O . VAL A 1 98 ? 0.839 -7.087 8.634 1.00 90.44 98 VAL A O 1
ATOM 759 N N . ALA A 1 99 ? 1.291 -5.877 6.790 1.00 93.25 99 ALA A N 1
ATOM 760 C CA . ALA A 1 99 ? 0.136 -4.989 6.923 1.00 93.25 99 ALA A CA 1
ATOM 761 C C . ALA A 1 99 ? -1.200 -5.759 6.950 1.00 93.25 99 ALA A C 1
ATOM 763 O O . ALA A 1 99 ? -2.046 -5.507 7.812 1.00 93.25 99 ALA A O 1
ATOM 764 N N . ALA A 1 100 ? -1.386 -6.720 6.038 1.00 93.62 100 ALA A N 1
ATOM 765 C CA . ALA A 1 100 ? -2.607 -7.517 5.948 1.00 93.62 100 ALA A CA 1
ATOM 766 C C . ALA A 1 100 ? -2.813 -8.416 7.180 1.00 93.62 100 ALA A C 1
ATOM 768 O O . ALA A 1 100 ? -3.909 -8.428 7.744 1.00 93.62 100 ALA A O 1
ATOM 769 N N . VAL A 1 101 ? -1.768 -9.114 7.640 1.00 93.56 101 VAL A N 1
ATOM 770 C CA . VAL A 1 101 ? -1.818 -9.968 8.843 1.00 93.56 101 VAL A CA 1
ATOM 771 C C . VAL A 1 101 ? -2.219 -9.150 10.073 1.00 93.56 101 VAL A C 1
ATOM 773 O O . VAL A 1 101 ? -3.124 -9.546 10.808 1.00 93.56 101 VAL A O 1
ATOM 776 N N . ILE A 1 102 ? -1.613 -7.976 10.264 1.00 94.19 102 ILE A N 1
ATOM 777 C CA . ILE A 1 102 ? -1.906 -7.091 11.402 1.00 94.19 102 ILE A CA 1
ATOM 778 C C . ILE A 1 102 ? -3.307 -6.481 11.289 1.00 94.19 102 ILE A C 1
ATOM 780 O O . ILE A 1 102 ? -4.032 -6.426 12.283 1.00 94.19 102 ILE A O 1
ATOM 784 N N . GLY A 1 103 ? -3.728 -6.067 10.090 1.00 94.56 103 GLY A N 1
ATOM 785 C CA . GLY A 1 103 ? -5.077 -5.553 9.845 1.00 94.56 103 GLY A CA 1
ATOM 786 C C . GLY A 1 103 ? -6.163 -6.590 10.146 1.00 94.56 103 GLY A C 1
ATOM 787 O O . GLY A 1 103 ? -7.147 -6.273 10.818 1.00 94.56 103 GLY A O 1
ATOM 788 N N . VAL A 1 104 ? -5.963 -7.843 9.723 1.00 95.00 104 VAL A N 1
ATOM 789 C CA . VAL A 1 104 ? -6.862 -8.966 10.036 1.00 95.00 104 VAL A CA 1
ATOM 790 C C . VAL A 1 104 ? -6.855 -9.274 11.534 1.00 95.00 104 VAL A C 1
ATOM 792 O O . VAL A 1 104 ? -7.927 -9.351 12.132 1.00 95.00 104 VAL A O 1
ATOM 795 N N . PHE A 1 105 ? -5.680 -9.382 12.161 1.00 95.38 105 PHE A N 1
ATOM 796 C CA . PHE A 1 105 ? -5.548 -9.650 13.596 1.00 95.38 105 PHE A CA 1
ATOM 797 C C . PHE A 1 105 ? -6.257 -8.586 14.448 1.00 95.38 105 PHE A C 1
ATOM 799 O O . PHE A 1 105 ? -7.107 -8.919 15.273 1.00 95.38 105 PHE A O 1
ATOM 806 N N . LEU A 1 106 ? -5.996 -7.299 14.200 1.00 93.25 106 LEU A N 1
ATOM 807 C CA . LEU A 1 106 ? -6.657 -6.203 14.914 1.00 93.25 106 LEU A CA 1
ATOM 808 C C . LEU A 1 106 ? -8.167 -6.154 14.637 1.00 93.25 106 LEU A C 1
ATOM 810 O O . LEU A 1 106 ? -8.937 -5.845 15.542 1.00 93.25 106 LEU A O 1
ATOM 814 N N . ASN A 1 107 ? -8.620 -6.501 13.429 1.00 93.88 107 ASN A N 1
ATOM 815 C CA . ASN A 1 107 ? -10.049 -6.582 13.113 1.00 93.88 107 ASN A CA 1
ATOM 816 C C . ASN A 1 107 ? -10.763 -7.783 13.770 1.00 93.88 107 ASN A C 1
ATOM 818 O O . ASN A 1 107 ? -11.986 -7.742 13.915 1.00 93.88 107 ASN A O 1
ATOM 822 N N . LEU A 1 108 ? -10.033 -8.826 14.174 1.00 92.50 108 LEU A N 1
ATOM 823 C CA . LEU A 1 108 ? -10.559 -9.935 14.979 1.00 92.50 108 LEU A CA 1
ATOM 824 C C . LEU A 1 108 ? -10.534 -9.617 16.483 1.00 92.50 108 LEU A C 1
ATOM 826 O O . LEU A 1 108 ? -11.482 -9.954 17.187 1.00 92.50 108 LEU A O 1
ATOM 830 N N . VAL A 1 109 ? -9.478 -8.954 16.968 1.00 93.19 109 VAL A N 1
ATOM 831 C CA . VAL A 1 109 ? -9.288 -8.635 18.396 1.00 93.19 109 VAL A CA 1
ATOM 832 C C . VAL A 1 109 ? -10.131 -7.441 18.856 1.00 93.19 109 VAL A C 1
ATOM 834 O O . VAL A 1 109 ? -10.667 -7.473 19.963 1.00 93.19 109 VAL A O 1
ATOM 837 N N . LEU A 1 110 ? -10.276 -6.381 18.048 1.00 87.88 110 LEU A N 1
ATOM 838 C CA . LEU A 1 110 ? -11.099 -5.233 18.442 1.00 87.88 110 LEU A CA 1
ATOM 839 C C . LEU A 1 110 ? -12.595 -5.563 18.281 1.00 87.88 110 LEU A C 1
ATOM 841 O O . LEU A 1 110 ? -13.034 -5.808 17.147 1.00 87.88 110 LEU A O 1
ATOM 845 N N . PRO A 1 111 ? -13.411 -5.481 19.352 1.00 82.31 111 PRO A N 1
ATOM 846 C CA . PRO A 1 111 ? -14.859 -5.638 19.242 1.00 82.31 111 PRO A CA 1
ATOM 847 C C . PRO A 1 111 ? -15.445 -4.586 18.291 1.00 82.31 111 PRO A C 1
ATOM 849 O O . PRO A 1 111 ? -14.870 -3.513 18.097 1.00 82.31 111 PRO A O 1
ATOM 852 N N . ARG A 1 112 ? -16.578 -4.904 17.657 1.00 77.81 112 ARG A N 1
ATOM 853 C CA . ARG A 1 112 ? -17.291 -3.967 16.774 1.00 77.81 112 ARG A CA 1
ATOM 854 C C . ARG A 1 112 ? -18.122 -2.993 17.604 1.00 77.81 112 ARG A 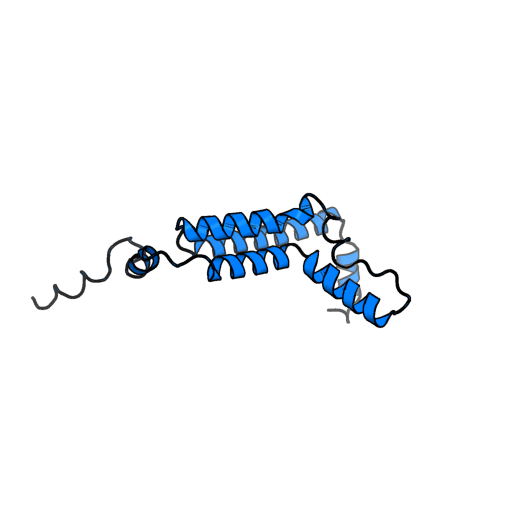C 1
ATOM 856 O O . ARG A 1 112 ? -18.862 -3.418 18.491 1.00 77.81 112 ARG A O 1
ATOM 863 N N . ASP A 1 113 ? -18.016 -1.704 17.295 1.00 68.31 113 ASP A N 1
ATOM 864 C CA . ASP A 1 113 ? -18.855 -0.674 17.906 1.00 68.31 113 ASP A CA 1
ATOM 865 C C . ASP A 1 113 ? -20.282 -0.800 17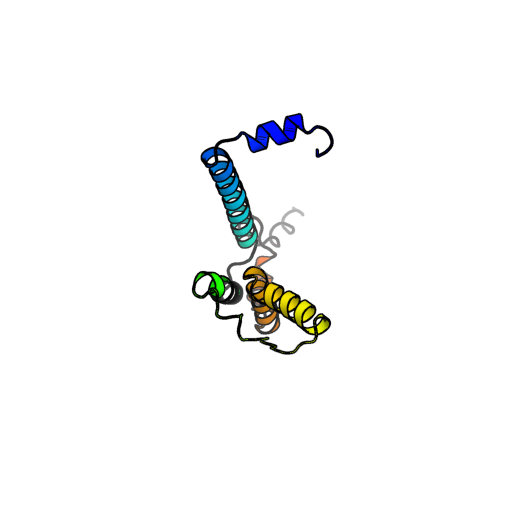.352 1.00 68.31 113 ASP A C 1
ATOM 867 O O . ASP A 1 113 ? -20.481 -0.861 16.138 1.00 68.31 113 ASP A O 1
ATOM 871 N N . ARG A 1 114 ? -21.304 -0.789 18.222 1.00 56.59 114 ARG A N 1
ATOM 872 C CA . ARG A 1 114 ? -22.720 -0.884 17.795 1.00 56.59 114 ARG A CA 1
ATOM 873 C C . ARG A 1 114 ? -23.137 0.230 16.824 1.00 56.59 114 ARG A C 1
ATOM 875 O O . ARG A 1 114 ? -24.049 0.028 16.031 1.00 56.59 114 ARG A O 1
ATOM 882 N N . SER A 1 115 ? -22.416 1.351 16.824 1.00 55.25 115 SER A N 1
ATOM 883 C CA . SER A 1 115 ? -22.557 2.466 15.882 1.00 55.25 115 SER A CA 1
ATOM 884 C C . SER A 1 115 ? -22.388 2.079 14.404 1.00 55.25 115 SER A C 1
ATOM 886 O O . SER A 1 115 ? -22.772 2.855 13.534 1.00 55.25 115 SER A O 1
ATOM 888 N N . GLU A 1 116 ? -21.822 0.907 14.092 1.00 55.41 116 GLU A N 1
ATOM 889 C CA . GLU A 1 116 ? -21.743 0.395 12.714 1.00 55.41 116 GLU A CA 1
ATOM 890 C C . GLU A 1 116 ? -23.100 -0.121 12.184 1.00 55.41 116 GLU A C 1
ATOM 892 O O . GLU A 1 116 ? -23.258 -0.251 10.973 1.00 55.41 116 GLU A O 1
ATOM 897 N N . MET A 1 117 ? -24.098 -0.365 13.048 1.00 51.28 117 MET A N 1
ATOM 898 C CA . MET A 1 117 ? -25.430 -0.846 12.636 1.00 51.28 117 MET A CA 1
ATOM 899 C C . MET A 1 117 ? -26.344 0.277 12.109 1.00 51.28 117 MET A C 1
ATOM 901 O O . MET A 1 117 ? -27.019 0.084 11.100 1.00 51.28 117 MET A O 1
ATOM 905 N N . ASP A 1 118 ? -26.318 1.469 12.718 1.00 50.06 118 ASP A N 1
ATOM 906 C CA . ASP A 1 118 ? -27.158 2.613 12.303 1.00 50.06 118 ASP A CA 1
ATOM 907 C C . ASP A 1 118 ? -26.745 3.220 10.947 1.00 50.06 118 ASP A C 1
ATOM 909 O O . ASP A 1 118 ? -27.523 3.930 10.306 1.00 50.06 118 ASP A O 1
ATOM 913 N N . GLY A 1 119 ? -25.514 2.954 10.496 1.00 50.03 119 GLY A N 1
ATOM 914 C CA . GLY A 1 119 ? -24.971 3.496 9.247 1.00 50.03 119 GLY A CA 1
ATOM 915 C C . GLY A 1 119 ? -25.543 2.867 7.973 1.00 50.03 119 GLY A C 1
ATOM 916 O O . GLY A 1 119 ? -25.439 3.471 6.910 1.00 50.03 119 GLY A O 1
ATOM 917 N N . VAL A 1 120 ? -26.150 1.678 8.061 1.00 53.72 120 VAL A N 1
ATOM 918 C CA . VAL A 1 120 ? -26.607 0.903 6.888 1.00 53.72 120 VAL A CA 1
ATOM 919 C C . VAL A 1 120 ? -27.990 1.350 6.387 1.00 53.72 120 VAL A C 1
ATOM 921 O O . VAL A 1 120 ? -28.341 1.095 5.240 1.00 53.72 120 VAL A O 1
ATOM 924 N N . VAL A 1 121 ? -28.772 2.057 7.213 1.00 51.06 121 VAL A N 1
ATOM 925 C CA . VAL A 1 121 ? -30.160 2.468 6.903 1.00 51.06 121 VAL A CA 1
ATOM 926 C C . VAL A 1 121 ? -30.254 3.965 6.575 1.00 51.06 121 VAL A C 1
ATOM 928 O O . VAL A 1 121 ? -31.256 4.622 6.866 1.00 51.06 121 VAL A O 1
ATOM 931 N N . ARG A 1 122 ? -29.202 4.531 5.969 1.00 54.56 122 ARG A N 1
ATOM 932 C CA . ARG A 1 122 ? -29.208 5.900 5.436 1.00 54.56 122 ARG A CA 1
ATOM 933 C C . ARG A 1 122 ? -28.870 5.907 3.953 1.00 54.56 122 ARG A C 1
ATOM 935 O O . ARG A 1 122 ? -27.833 5.399 3.543 1.00 54.56 122 ARG A O 1
ATOM 942 N N . ASP A 1 123 ? -29.772 6.496 3.177 1.00 51.47 123 ASP A N 1
ATOM 943 C CA . ASP A 1 123 ? -29.595 6.739 1.745 1.00 51.47 123 ASP A CA 1
ATOM 944 C C . ASP A 1 123 ? -28.422 7.710 1.479 1.00 51.47 123 ASP A C 1
ATOM 946 O O . ASP A 1 123 ? -27.935 8.383 2.392 1.00 51.47 123 ASP A O 1
ATOM 950 N N . VAL A 1 124 ? -27.994 7.830 0.219 1.00 57.44 124 VAL A N 1
ATOM 951 C CA . VAL A 1 124 ? -26.972 8.779 -0.258 1.00 57.44 124 VAL A CA 1
ATOM 952 C C . VAL A 1 124 ? -27.277 10.228 0.170 1.00 57.44 124 VAL A C 1
ATOM 954 O O . VAL A 1 124 ? -26.350 11.003 0.403 1.00 57.44 124 VAL A O 1
ATOM 957 N N . SER A 1 125 ? -28.553 10.591 0.363 1.00 58.44 125 SER A N 1
ATOM 958 C CA . SER A 1 125 ? -28.973 11.891 0.917 1.00 58.44 125 SER A CA 1
ATOM 959 C C . SER A 1 125 ? -28.868 12.016 2.458 1.00 58.44 125 SER A C 1
ATOM 961 O O . SER A 1 125 ? -29.294 13.030 3.018 1.00 58.44 125 SER A O 1
ATOM 963 N N . GLY A 1 126 ? -28.357 11.011 3.176 1.00 64.38 126 GLY A N 1
ATOM 964 C CA . GLY A 1 126 ? -28.118 11.034 4.629 1.00 64.38 126 GLY A CA 1
ATOM 965 C C . GLY A 1 126 ? -29.355 10.881 5.530 1.00 64.38 126 GLY A C 1
ATOM 966 O O . GLY A 1 126 ? -29.227 10.961 6.757 1.00 64.38 126 GLY A O 1
ATOM 967 N N . LYS A 1 127 ? -30.540 10.654 4.949 1.00 47.66 127 LYS A N 1
ATOM 968 C CA . LYS A 1 127 ? -31.821 10.475 5.660 1.00 47.66 127 LYS A CA 1
ATOM 969 C C . LYS A 1 127 ? -32.080 9.003 6.021 1.00 47.66 127 LYS A C 1
ATOM 971 O O . LYS A 1 127 ? -31.676 8.130 5.251 1.00 47.66 127 LYS A O 1
ATOM 976 N N . PRO A 1 128 ? -32.760 8.709 7.149 1.00 53.50 128 PRO A N 1
ATOM 977 C CA . PRO A 1 128 ? -33.177 7.350 7.487 1.00 53.50 128 PRO A CA 1
ATOM 978 C C . PRO A 1 128 ? -34.236 6.838 6.499 1.00 53.50 128 PRO A C 1
ATOM 980 O O . PRO A 1 128 ? -35.214 7.524 6.213 1.00 53.50 128 PRO A O 1
ATOM 983 N N . VAL A 1 129 ? -34.056 5.620 5.984 1.00 63.88 129 VAL A N 1
ATOM 984 C CA . VAL A 1 129 ? -34.889 5.076 4.886 1.00 63.88 129 VAL A CA 1
ATOM 985 C C . VAL A 1 129 ? -36.297 4.639 5.344 1.00 63.88 129 VAL A C 1
ATOM 987 O O . VAL A 1 129 ? -37.192 4.461 4.524 1.00 63.88 129 VAL A O 1
ATOM 990 N N . LEU A 1 130 ? -36.532 4.506 6.654 1.00 59.66 130 LEU A N 1
ATOM 991 C CA . LEU A 1 130 ? -37.766 3.928 7.213 1.00 59.66 130 LEU A CA 1
ATOM 992 C C . LEU A 1 130 ? -38.991 4.869 7.219 1.00 59.66 130 LEU A C 1
ATOM 994 O O . LEU A 1 130 ? -40.088 4.423 7.535 1.00 59.66 130 LEU A O 1
ATOM 998 N N . GLU A 1 131 ? -38.836 6.147 6.862 1.00 50.78 131 GLU A N 1
ATOM 999 C CA . GLU A 1 131 ? -39.879 7.184 7.018 1.00 50.78 131 GLU A CA 1
ATOM 1000 C C . GLU A 1 131 ? -40.674 7.482 5.724 1.00 50.78 131 GLU A C 1
ATOM 1002 O O . GLU A 1 131 ? -41.467 8.417 5.668 1.00 50.78 131 GLU A O 1
ATOM 1007 N N . GLN A 1 132 ? -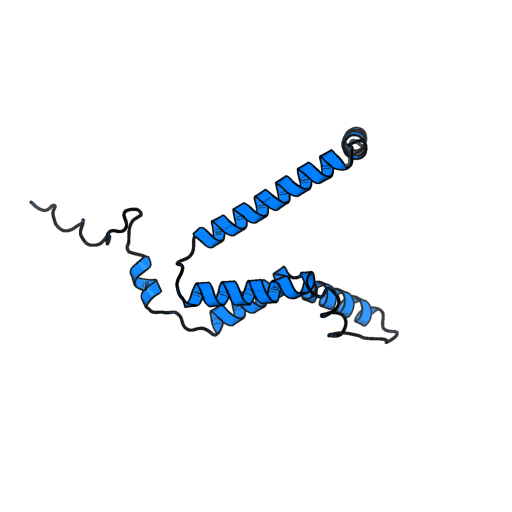40.456 6.720 4.644 1.00 49.19 132 GLN A N 1
ATOM 1008 C CA . GLN A 1 132 ? -41.037 6.998 3.315 1.00 49.19 132 GLN A CA 1
ATOM 1009 C C . GLN A 1 132 ? -42.210 6.084 2.914 1.00 49.19 132 GLN A C 1
ATOM 1011 O O . GLN A 1 132 ? -42.903 6.383 1.946 1.00 49.19 132 GLN A O 1
ATOM 1016 N N . THR A 1 133 ? -42.454 4.986 3.635 1.00 53.78 133 THR A N 1
ATOM 1017 C CA . THR A 1 133 ? -43.423 3.946 3.220 1.00 53.78 133 THR A CA 1
ATOM 1018 C C . THR A 1 133 ? -44.821 4.122 3.830 1.00 53.78 133 THR A C 1
ATOM 1020 O O . THR A 1 133 ? -45.744 3.427 3.426 1.00 53.78 133 THR A O 1
ATOM 1023 N N . GLN A 1 134 ? -45.000 5.033 4.795 1.00 51.22 134 GLN A N 1
ATOM 1024 C CA . GLN A 1 134 ? -46.192 5.082 5.663 1.00 51.22 134 GLN A CA 1
ATOM 1025 C C . GLN A 1 134 ? -47.087 6.329 5.482 1.00 51.22 134 GLN A C 1
ATOM 1027 O O . GLN A 1 134 ? -47.883 6.640 6.361 1.00 51.22 134 GLN A O 1
ATOM 1032 N N . MET A 1 135 ? -46.946 7.048 4.362 1.00 51.50 135 MET A N 1
ATOM 1033 C CA . MET A 1 135 ? -47.807 8.175 3.949 1.00 51.50 135 MET A CA 1
ATOM 1034 C C . MET A 1 135 ? -48.164 8.033 2.458 1.00 51.50 135 MET A C 1
ATOM 1036 O O . MET A 1 135 ? -47.721 8.826 1.620 1.00 51.50 135 MET A O 1
ATOM 1040 N N . ARG A 1 136 ? -48.835 6.921 2.113 1.00 51.66 136 ARG A N 1
ATOM 1041 C CA . ARG A 1 136 ? -49.460 6.718 0.793 1.00 51.66 136 ARG A CA 1
ATOM 1042 C C . ARG A 1 136 ? -50.628 5.722 0.815 1.00 51.66 136 ARG A C 1
ATOM 1044 O O . ARG A 1 136 ? -50.752 4.891 -0.085 1.00 51.66 136 ARG A O 1
ATOM 1051 N N . GLU A 1 137 ? -51.462 5.833 1.840 1.00 52.31 137 GLU A N 1
ATOM 1052 C CA . GLU A 1 137 ? -52.813 5.257 1.902 1.00 52.31 137 GLU A CA 1
ATOM 1053 C C . GLU A 1 137 ? -53.752 6.391 2.343 1.00 52.31 137 GLU A C 1
ATOM 1055 O O . GLU A 1 137 ? -54.296 6.403 3.447 1.00 52.31 137 GLU A O 1
ATOM 1060 N N . ASP A 1 138 ? -53.830 7.384 1.449 1.00 45.81 138 ASP A N 1
ATOM 1061 C CA . ASP A 1 138 ? -54.383 8.733 1.615 1.00 45.81 138 ASP A CA 1
ATOM 1062 C C . ASP A 1 138 ? -55.297 9.086 0.421 1.00 45.81 138 ASP A C 1
ATOM 1064 O O . ASP A 1 138 ? -54.921 8.721 -0.722 1.00 45.81 138 ASP A O 1
#

InterPro domains:
  IPR006042 Xanthine/uracil permease [PS01116] (14-34)
  IPR006043 Nucleobase cation symporter 2 family [PF00860] (1-65)

Foldseek 3Di:
DVPDCVVVVVVVPDDPVVVVVVVVVVVVVVVVVVVVVVVVDDPDPLLVVLQCVLVVQLCVCVVPVCPLVPVQDDPDPDPVSVVVSVVVSVCVSNSVNSSVVSSVVSVVPDDDDPVVVQVVQADPVRDGVPPPPPPPPD

pLDDT: mean 80.32, std 15.29, range [45.81, 97.69]

Organism: NCBI:txid602034